Protein AF-A0A4P5SR42-F1 (afdb_monomer_lite)

Structure (mmCIF, N/CA/C/O backbone):
data_AF-A0A4P5SR42-F1
#
_entry.id   AF-A0A4P5SR42-F1
#
loop_
_atom_site.group_PDB
_atom_site.id
_atom_site.type_symbol
_atom_site.label_atom_id
_atom_site.label_alt_id
_atom_site.label_comp_id
_atom_site.label_asym_id
_atom_site.label_entity_id
_atom_site.label_seq_id
_atom_site.pdbx_PDB_ins_code
_atom_site.Cartn_x
_atom_site.Cartn_y
_atom_site.Cartn_z
_atom_site.occupancy
_atom_site.B_iso_or_equiv
_atom_site.auth_seq_id
_atom_site.auth_comp_id
_atom_site.auth_asym_id
_atom_site.auth_atom_id
_atom_site.pdbx_PDB_model_num
ATOM 1 N N . MET A 1 1 ? -19.404 -3.365 19.815 1.00 46.78 1 MET A N 1
ATOM 2 C CA . MET A 1 1 ? -19.487 -3.298 18.342 1.00 46.78 1 MET A CA 1
ATOM 3 C C . MET A 1 1 ? -18.654 -2.093 17.924 1.00 46.78 1 MET A C 1
ATOM 5 O O . MET A 1 1 ? -18.989 -0.992 18.343 1.00 46.78 1 MET A O 1
ATOM 9 N N . LEU A 1 2 ? -17.503 -2.291 17.273 1.00 54.84 2 LEU A N 1
ATOM 10 C CA . LEU A 1 2 ? -16.674 -1.170 16.806 1.00 54.84 2 LEU A CA 1
ATOM 11 C C . LEU A 1 2 ? -17.403 -0.475 15.654 1.00 54.84 2 LEU A C 1
ATOM 13 O O . LEU A 1 2 ? -17.975 -1.141 14.794 1.00 54.84 2 LEU A O 1
ATOM 17 N N . THR A 1 3 ? -17.408 0.855 15.648 1.00 62.62 3 THR A N 1
ATOM 18 C CA . THR A 1 3 ? -17.910 1.611 14.499 1.00 62.62 3 THR A CA 1
ATOM 19 C C . THR A 1 3 ? -16.960 1.416 13.315 1.00 62.62 3 THR A C 1
ATOM 21 O O . THR A 1 3 ? -15.759 1.197 13.502 1.00 62.62 3 THR A O 1
ATOM 24 N N . MET A 1 4 ? -17.472 1.532 12.085 1.00 63.88 4 MET A N 1
ATOM 25 C CA . MET A 1 4 ? -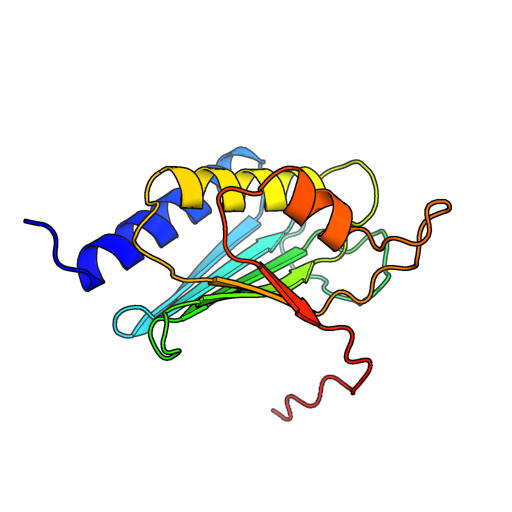16.630 1.530 10.879 1.00 63.88 4 MET A CA 1
ATOM 26 C C . MET A 1 4 ? -15.495 2.560 11.007 1.00 63.88 4 MET A C 1
ATOM 28 O O . MET A 1 4 ? -14.335 2.222 10.804 1.00 63.88 4 MET A O 1
ATOM 32 N N . ALA A 1 5 ? -15.803 3.768 11.501 1.00 62.88 5 ALA A N 1
ATOM 33 C CA . ALA A 1 5 ? -14.828 4.823 11.800 1.00 62.88 5 ALA A CA 1
ATOM 34 C C . ALA A 1 5 ? -13.696 4.377 12.749 1.00 62.88 5 ALA A C 1
ATOM 36 O O . ALA A 1 5 ? -12.529 4.640 12.469 1.00 62.88 5 ALA A O 1
ATO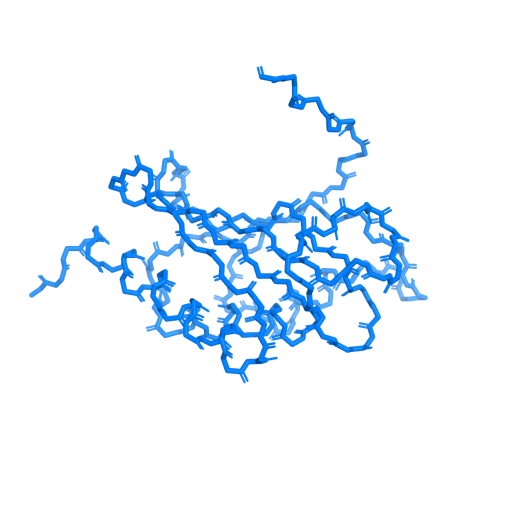M 37 N N . GLY A 1 6 ? -14.020 3.666 13.837 1.00 71.19 6 GLY A N 1
ATOM 38 C CA . GLY A 1 6 ? -13.015 3.134 14.764 1.00 71.19 6 GLY A CA 1
ATOM 39 C C . GLY A 1 6 ? -12.133 2.048 14.141 1.00 71.19 6 GLY A C 1
ATOM 40 O O . GLY A 1 6 ? -10.976 1.898 14.521 1.00 71.19 6 GLY A O 1
ATOM 41 N N . SER A 1 7 ? -12.646 1.331 13.141 1.00 81.06 7 SER A N 1
ATOM 42 C CA . SER A 1 7 ? -11.895 0.288 12.435 1.00 81.06 7 SER A CA 1
ATOM 43 C C . SER A 1 7 ? -10.853 0.874 11.468 1.00 81.06 7 SER A C 1
ATOM 45 O O . SER A 1 7 ? -9.774 0.302 11.326 1.00 81.06 7 SER A O 1
ATOM 47 N N . PHE A 1 8 ? -11.112 2.052 10.882 1.00 83.50 8 PHE A N 1
ATOM 48 C CA . PHE A 1 8 ? -10.124 2.784 10.071 1.00 83.50 8 PHE A CA 1
ATOM 49 C C . PHE A 1 8 ? -8.938 3.279 10.891 1.00 83.50 8 PHE A C 1
ATOM 51 O O . PHE A 1 8 ? -7.796 3.150 10.457 1.00 83.50 8 PHE A O 1
ATOM 58 N N . ASP A 1 9 ? -9.201 3.830 12.076 1.00 86.31 9 ASP A N 1
ATOM 59 C CA . ASP A 1 9 ? -8.143 4.338 12.950 1.00 86.31 9 ASP A CA 1
ATOM 60 C C . ASP A 1 9 ? -7.235 3.201 13.443 1.00 86.31 9 ASP A C 1
ATOM 62 O O . ASP A 1 9 ? -6.013 3.343 13.446 1.00 86.31 9 ASP A O 1
ATOM 66 N N . LEU A 1 10 ? -7.817 2.049 13.793 1.00 89.50 10 LEU A N 1
ATOM 67 C CA . LEU A 1 10 ? -7.061 0.858 14.191 1.00 89.50 10 LEU A CA 1
ATOM 68 C C . LEU A 1 10 ? -6.215 0.298 13.043 1.00 89.50 10 LEU A C 1
ATOM 70 O O . LEU A 1 10 ? -5.050 -0.042 13.250 1.00 89.50 10 LEU A O 1
ATOM 74 N N . LEU A 1 11 ? -6.764 0.246 11.828 1.00 89.50 11 LEU A N 1
ATOM 75 C CA . LEU A 1 11 ? -6.012 -0.182 10.652 1.00 89.50 11 LEU A CA 1
ATOM 76 C C . LEU A 1 11 ? -4.860 0.783 10.334 1.00 89.50 11 LEU A C 1
ATOM 78 O O . LEU A 1 11 ? -3.734 0.335 10.124 1.00 89.50 11 LEU A O 1
ATOM 82 N N . ALA A 1 12 ? -5.101 2.097 10.369 1.00 90.50 12 ALA A N 1
ATOM 83 C CA . ALA A 1 12 ? -4.048 3.092 10.172 1.00 90.50 12 ALA A CA 1
ATOM 84 C C . ALA A 1 12 ? -2.916 2.922 11.200 1.00 90.50 12 ALA A C 1
ATOM 86 O O . ALA A 1 12 ? -1.746 2.849 10.826 1.00 90.50 12 ALA A O 1
ATOM 87 N N . GLN A 1 13 ? -3.257 2.772 12.484 1.00 91.88 13 GLN A N 1
ATOM 88 C CA . GLN A 1 13 ? -2.282 2.525 13.552 1.00 91.88 13 GLN A CA 1
ATOM 89 C C . GLN A 1 13 ? -1.516 1.216 13.351 1.00 91.88 13 GLN A C 1
ATOM 91 O O . GLN A 1 13 ? -0.303 1.176 13.559 1.00 91.88 13 GLN A O 1
ATOM 96 N N . ARG A 1 14 ? -2.195 0.149 12.911 1.00 94.00 14 ARG A N 1
ATOM 97 C CA . ARG A 1 14 ? -1.546 -1.136 12.643 1.00 94.00 14 ARG A CA 1
ATOM 98 C C . ARG A 1 14 ? -0.554 -1.037 11.490 1.00 94.00 14 ARG A C 1
ATOM 100 O O . ARG A 1 14 ? 0.557 -1.541 11.615 1.00 94.00 14 ARG A O 1
ATOM 107 N N . ILE A 1 15 ? -0.924 -0.361 10.404 1.00 93.19 15 ILE A N 1
ATOM 108 C CA . ILE A 1 15 ? -0.023 -0.118 9.273 1.00 93.19 15 ILE A CA 1
ATOM 109 C C . ILE A 1 15 ? 1.187 0.711 9.716 1.00 93.19 15 ILE A C 1
ATOM 111 O O . ILE A 1 15 ? 2.315 0.343 9.399 1.00 93.19 15 ILE A O 1
ATOM 115 N N . VAL A 1 16 ? 0.975 1.785 10.487 1.00 93.50 16 VAL A N 1
ATOM 116 C CA . VAL A 1 16 ? 2.074 2.593 11.043 1.00 93.50 16 VAL A CA 1
ATOM 117 C C . VAL A 1 16 ? 3.016 1.729 11.878 1.00 93.50 16 VAL A C 1
ATOM 119 O O . VAL A 1 16 ? 4.222 1.778 11.664 1.00 93.50 16 VAL A O 1
ATOM 122 N N . SER A 1 17 ? 2.480 0.898 12.775 1.00 94.88 17 SER A N 1
ATOM 123 C CA . SER A 1 17 ? 3.288 0.014 13.620 1.00 94.88 17 SER A CA 1
ATOM 124 C C . SER A 1 17 ? 4.089 -1.008 12.807 1.00 94.88 17 SER A C 1
ATOM 126 O O . SER A 1 17 ? 5.275 -1.191 13.068 1.00 94.88 17 SER A O 1
ATOM 128 N N . ASN A 1 18 ? 3.480 -1.635 11.795 1.00 94.69 18 ASN A N 1
ATOM 129 C CA . ASN A 1 18 ? 4.178 -2.588 10.931 1.00 94.69 18 ASN A CA 1
ATOM 130 C C . ASN A 1 18 ? 5.318 -1.911 10.143 1.00 94.69 18 ASN A C 1
ATOM 132 O O . ASN A 1 18 ? 6.378 -2.504 9.965 1.00 94.69 18 ASN A O 1
ATOM 136 N N . LEU A 1 19 ? 5.116 -0.675 9.673 1.00 91.44 19 LEU A N 1
ATOM 137 C CA . LEU A 1 19 ? 6.144 0.090 8.958 1.00 91.44 19 LEU A CA 1
ATOM 138 C C . LEU A 1 19 ? 7.271 0.560 9.889 1.00 91.44 19 LEU A C 1
ATOM 140 O O . LEU A 1 19 ? 8.432 0.555 9.488 1.00 91.44 19 LEU A O 1
ATOM 144 N N . ASP A 1 20 ? 6.954 0.928 11.129 1.00 91.19 20 ASP A N 1
ATOM 145 C CA . ASP A 1 20 ? 7.938 1.358 12.130 1.00 91.19 20 ASP A CA 1
ATOM 146 C C . ASP A 1 20 ? 8.912 0.222 12.501 1.00 91.19 20 ASP A C 1
ATOM 148 O O . ASP A 1 20 ? 10.119 0.435 12.609 1.00 91.19 20 ASP A O 1
ATOM 152 N N . GLN A 1 21 ? 8.425 -1.026 12.553 1.00 92.94 21 GLN A N 1
ATOM 153 C CA . GLN A 1 21 ? 9.252 -2.225 12.776 1.00 92.94 21 GLN A CA 1
ATOM 154 C C . GLN A 1 21 ? 10.319 -2.454 11.693 1.00 92.94 21 GLN A C 1
ATOM 156 O O . GLN A 1 21 ? 11.292 -3.170 11.926 1.00 92.94 21 GLN A O 1
ATOM 161 N N . LEU A 1 22 ? 10.177 -1.824 10.524 1.00 88.69 22 LEU A N 1
ATOM 162 C CA . LEU A 1 22 ? 11.174 -1.855 9.454 1.00 88.69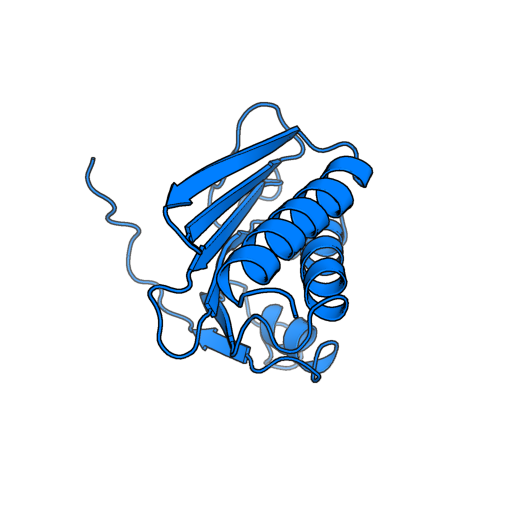 22 LEU A CA 1
ATOM 163 C C . LEU A 1 22 ? 12.287 -0.804 9.640 1.00 88.69 22 LEU A C 1
ATOM 165 O O . LEU A 1 22 ? 13.096 -0.614 8.734 1.00 88.69 22 LEU A O 1
ATOM 169 N N . SER A 1 23 ? 12.352 -0.133 10.801 1.00 86.56 23 SER A N 1
ATOM 170 C CA . SER A 1 23 ? 13.307 0.948 11.103 1.00 86.56 23 SER A CA 1
ATOM 171 C C . SER A 1 23 ? 13.200 2.131 10.130 1.00 86.56 23 SER A C 1
ATOM 173 O O . SER A 1 23 ? 14.202 2.703 9.699 1.00 86.56 23 SER A O 1
ATOM 175 N N . LEU A 1 24 ? 11.968 2.478 9.750 1.00 85.56 24 LEU A N 1
ATOM 176 C CA . LEU A 1 24 ? 11.663 3.553 8.807 1.00 85.56 24 LEU A CA 1
ATOM 177 C C . LEU A 1 24 ? 11.331 4.857 9.526 1.00 85.56 24 LEU A C 1
ATOM 179 O O . LEU A 1 24 ? 10.816 4.881 10.637 1.00 85.56 24 LEU A O 1
ATOM 183 N N . HIS A 1 25 ? 11.528 5.970 8.830 1.00 86.31 25 HIS A N 1
ATOM 184 C CA . HIS A 1 25 ? 10.931 7.242 9.207 1.00 86.31 25 HIS A CA 1
ATOM 185 C C . HIS A 1 25 ? 9.459 7.242 8.792 1.00 86.31 25 HIS A C 1
ATOM 187 O O . HIS A 1 25 ? 9.142 7.485 7.624 1.00 86.31 25 HIS A O 1
ATOM 193 N N . VAL A 1 26 ? 8.564 6.966 9.742 1.00 89.94 26 VAL A N 1
ATOM 194 C CA . VAL A 1 26 ? 7.114 6.934 9.512 1.00 89.94 26 VAL A CA 1
ATOM 195 C C . VAL A 1 26 ? 6.461 8.236 9.980 1.00 89.94 26 VAL A C 1
ATOM 197 O O . VAL A 1 26 ? 6.680 8.707 11.094 1.00 89.94 26 VAL A O 1
ATOM 200 N N . LYS A 1 27 ? 5.630 8.828 9.124 1.00 89.75 27 LYS A N 1
ATOM 201 C CA . LYS A 1 27 ? 4.720 9.930 9.448 1.00 89.75 27 LYS A CA 1
ATOM 202 C C . LYS A 1 27 ? 3.304 9.504 9.096 1.00 89.75 27 LYS A C 1
ATOM 204 O O . LYS A 1 27 ? 3.080 8.905 8.050 1.00 89.75 27 LYS A O 1
ATOM 209 N N . SER A 1 28 ? 2.346 9.839 9.949 1.00 90.56 28 SER A N 1
ATOM 210 C CA . SER A 1 28 ? 0.928 9.670 9.647 1.00 90.56 28 SER A CA 1
ATOM 211 C C . SER A 1 28 ? 0.163 10.936 10.001 1.00 90.56 28 SER A C 1
ATOM 213 O O . SER A 1 28 ? 0.494 11.620 10.970 1.00 90.56 28 SER A O 1
ATOM 215 N N . GLN A 1 29 ? -0.838 11.262 9.192 1.00 90.38 29 GLN A N 1
ATOM 216 C CA . GLN A 1 29 ? -1.692 12.422 9.385 1.00 90.38 29 GLN A CA 1
ATOM 217 C C . GLN A 1 29 ? -3.149 12.034 9.153 1.00 90.38 29 GLN A C 1
ATOM 219 O O . GLN A 1 29 ? -3.508 11.494 8.108 1.00 90.38 29 GLN A O 1
ATOM 224 N N . LYS A 1 30 ? -3.999 12.332 10.139 1.00 90.00 30 LYS A N 1
ATOM 225 C CA . LYS A 1 30 ? -5.450 12.189 10.029 1.00 90.00 30 LYS A CA 1
ATOM 226 C C . LYS A 1 30 ? -6.049 13.515 9.580 1.00 90.00 30 LYS A C 1
ATOM 228 O O . LYS A 1 30 ? -5.877 14.530 10.251 1.00 90.00 30 LYS A O 1
ATOM 233 N N . TYR A 1 31 ? -6.775 13.494 8.471 1.00 83.88 31 TYR A N 1
ATOM 234 C CA . TYR A 1 31 ? -7.420 14.681 7.898 1.00 83.88 31 TYR A CA 1
ATOM 235 C C . TYR A 1 31 ? -8.919 14.762 8.217 1.00 83.88 31 TYR A C 1
ATOM 237 O O . TYR A 1 31 ? -9.546 15.795 8.006 1.00 83.88 31 TYR A O 1
ATOM 245 N N . GLY A 1 32 ? -9.508 13.678 8.725 1.00 80.12 32 GLY A N 1
ATOM 246 C CA . GLY A 1 32 ? -10.924 13.604 9.061 1.00 80.12 32 GLY A CA 1
ATOM 247 C C . GLY A 1 32 ? -11.349 12.184 9.413 1.00 80.12 32 GLY A C 1
ATOM 248 O O . GLY A 1 32 ? -10.522 11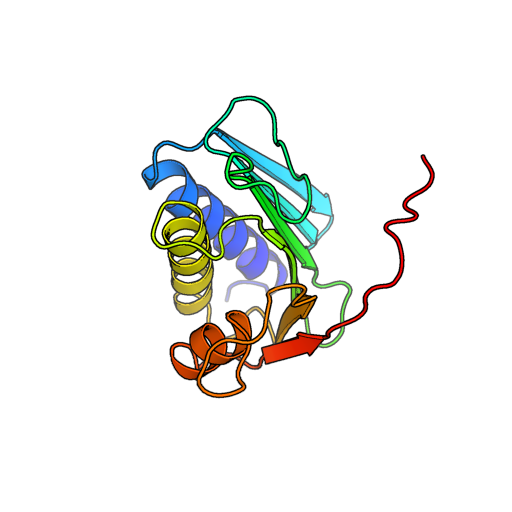.286 9.583 1.00 80.12 32 GLY A O 1
ATOM 249 N N . MET A 1 33 ? -12.655 11.967 9.540 1.00 78.56 33 MET A N 1
ATOM 250 C CA . MET A 1 33 ? -13.194 10.635 9.809 1.00 78.56 33 MET A CA 1
ATOM 251 C C . MET A 1 33 ? -12.902 9.698 8.628 1.00 78.56 33 MET A C 1
ATOM 253 O O . MET A 1 33 ? -13.330 9.965 7.509 1.00 78.56 33 MET A O 1
ATOM 257 N N . GLY A 1 34 ? -12.160 8.613 8.877 1.00 76.12 34 GLY A N 1
ATOM 258 C CA . GLY A 1 34 ? -11.834 7.614 7.855 1.00 76.12 34 GLY A CA 1
ATOM 259 C C . GLY A 1 34 ? -10.894 8.104 6.746 1.00 76.12 34 GLY A C 1
ATOM 260 O O . GLY A 1 34 ? -10.867 7.486 5.683 1.00 76.12 34 GLY A O 1
ATOM 261 N N . PHE A 1 35 ? -10.154 9.202 6.966 1.00 85.75 35 PHE A N 1
ATOM 262 C CA . PHE A 1 35 ? -9.159 9.698 6.013 1.00 85.75 35 PHE A CA 1
ATOM 263 C C . PHE A 1 35 ? -7.785 9.886 6.662 1.00 85.75 35 PHE A C 1
ATOM 265 O O . PHE A 1 35 ? -7.593 10.787 7.489 1.00 85.75 35 PHE A O 1
ATOM 272 N N . TRP A 1 36 ? -6.845 9.025 6.272 1.00 89.62 36 TRP A N 1
ATOM 273 C CA . TRP A 1 36 ? -5.463 9.029 6.745 1.00 89.62 36 TRP A CA 1
ATOM 274 C C . TRP A 1 36 ? -4.484 9.056 5.583 1.00 89.62 36 TRP A C 1
ATOM 276 O O . TRP A 1 36 ? -4.646 8.326 4.607 1.00 89.62 36 TRP A O 1
ATOM 286 N N . GLU A 1 37 ? -3.427 9.837 5.751 1.00 90.12 37 GLU A N 1
ATOM 287 C CA . GLU A 1 37 ? -2.217 9.742 4.953 1.00 90.12 37 GLU A CA 1
ATOM 288 C C . GLU A 1 37 ? -1.116 9.100 5.795 1.00 90.12 37 GLU A C 1
ATOM 290 O O . GLU A 1 37 ? -0.859 9.527 6.924 1.00 90.12 37 GLU A O 1
ATOM 295 N N . ILE A 1 38 ? -0.466 8.071 5.256 1.00 90.50 38 ILE A N 1
ATOM 296 C CA . ILE A 1 38 ? 0.692 7.424 5.870 1.00 90.50 38 ILE A CA 1
ATOM 297 C C . ILE A 1 38 ? 1.855 7.504 4.896 1.00 90.50 38 ILE A C 1
ATOM 299 O O . ILE A 1 38 ? 1.746 7.174 3.718 1.00 90.50 38 ILE A O 1
ATOM 303 N N . ARG A 1 39 ? 2.988 7.942 5.421 1.00 88.75 39 ARG A N 1
ATOM 304 C CA . ARG A 1 39 ? 4.226 8.153 4.696 1.00 88.75 39 ARG A CA 1
ATOM 305 C C . ARG A 1 39 ? 5.342 7.420 5.422 1.00 88.75 39 ARG A C 1
ATOM 307 O O . ARG A 1 39 ? 5.581 7.707 6.590 1.00 88.75 39 ARG A O 1
ATOM 314 N N . ALA A 1 40 ? 6.044 6.514 4.756 1.00 87.00 40 ALA A N 1
ATOM 315 C CA . ALA A 1 40 ? 7.207 5.844 5.337 1.00 87.00 40 ALA A CA 1
ATOM 316 C C . ALA A 1 40 ? 8.396 5.921 4.388 1.00 87.00 40 ALA A C 1
ATOM 318 O O . ALA A 1 40 ? 8.224 5.785 3.181 1.00 87.00 40 ALA A O 1
ATOM 319 N N . SER A 1 41 ? 9.588 6.175 4.931 1.00 84.44 41 SER A N 1
ATOM 320 C CA . SER A 1 41 ? 10.816 6.313 4.147 1.00 84.44 41 SER A CA 1
ATOM 321 C C . SER A 1 41 ? 12.027 5.750 4.880 1.00 84.44 41 SER A C 1
ATOM 323 O O . SER A 1 41 ? 12.107 5.873 6.100 1.00 84.44 41 SER A O 1
ATOM 325 N N . SER A 1 42 ? 13.015 5.195 4.169 1.00 79.25 42 SER A N 1
ATOM 326 C CA . SER A 1 42 ? 14.304 4.847 4.800 1.00 79.25 42 SER A CA 1
ATOM 327 C C . SER A 1 42 ? 15.224 6.063 5.006 1.00 79.25 42 SER A C 1
ATOM 329 O O . SER A 1 42 ? 16.365 5.912 5.430 1.00 79.25 42 SER A O 1
ATOM 331 N N . SER A 1 43 ? 14.753 7.268 4.675 1.00 76.19 43 SER A N 1
ATOM 332 C CA . SER A 1 43 ? 15.433 8.550 4.879 1.00 76.19 43 SER A CA 1
ATOM 333 C C . SER A 1 43 ? 14.501 9.543 5.590 1.00 76.19 43 SER A C 1
ATOM 335 O O . SER A 1 43 ? 13.286 9.488 5.375 1.00 76.19 43 SER A O 1
ATOM 337 N N . PRO A 1 44 ? 15.022 10.503 6.385 1.00 72.75 44 PRO A N 1
ATOM 338 C CA . PRO A 1 44 ? 14.213 11.542 7.034 1.00 72.75 44 PRO A CA 1
ATOM 339 C C . PRO A 1 44 ? 13.381 12.385 6.057 1.00 72.75 44 PRO A C 1
ATOM 341 O O . PRO A 1 44 ? 12.395 13.017 6.447 1.00 72.75 44 PRO A O 1
ATOM 344 N N . LYS A 1 45 ? 13.791 12.418 4.783 1.00 68.62 45 LYS A N 1
ATOM 345 C CA . LYS A 1 45 ? 13.026 13.003 3.684 1.00 68.62 45 LYS A CA 1
ATOM 346 C C . LYS A 1 45 ? 12.443 11.882 2.836 1.00 68.62 45 LYS A C 1
ATOM 348 O O . LYS A 1 45 ? 13.135 10.931 2.477 1.00 68.62 45 LYS A O 1
ATOM 353 N N . ILE A 1 46 ? 11.173 12.024 2.480 1.00 65.19 46 ILE A N 1
ATOM 354 C CA . ILE A 1 46 ? 10.566 11.193 1.446 1.00 65.19 46 ILE A CA 1
ATOM 355 C C . ILE A 1 46 ? 11.118 11.694 0.123 1.00 65.19 46 ILE A C 1
ATOM 357 O O . ILE A 1 46 ? 10.849 12.824 -0.282 1.00 65.19 46 ILE A O 1
ATOM 361 N N . ILE A 1 47 ? 11.927 10.865 -0.516 1.00 59.62 47 ILE A N 1
ATOM 362 C CA . ILE A 1 47 ? 12.336 11.083 -1.893 1.00 59.62 47 ILE A CA 1
ATOM 363 C C . ILE A 1 47 ? 11.470 10.128 -2.696 1.00 59.62 47 ILE A C 1
ATOM 365 O O . ILE A 1 47 ? 11.692 8.925 -2.666 1.00 59.62 47 ILE A O 1
ATOM 369 N N . THR A 1 48 ? 10.444 10.649 -3.356 1.00 55.75 48 THR A N 1
ATOM 370 C CA . THR A 1 48 ? 9.562 9.887 -4.244 1.00 55.75 48 THR A CA 1
ATOM 371 C C . THR A 1 48 ? 9.779 10.361 -5.672 1.00 55.75 48 THR A C 1
ATOM 373 O O . THR A 1 48 ? 8.942 11.023 -6.270 1.00 55.75 48 THR A O 1
ATOM 376 N N . VAL A 1 49 ? 10.954 10.057 -6.225 1.00 53.38 49 VAL A N 1
ATOM 377 C CA . VAL A 1 49 ? 11.222 10.278 -7.653 1.00 53.38 49 VAL A CA 1
ATOM 378 C C . VAL A 1 49 ? 10.861 8.996 -8.402 1.00 53.38 49 VAL A C 1
ATOM 380 O O . VAL A 1 49 ? 11.530 7.989 -8.157 1.00 53.38 49 VAL A O 1
ATOM 383 N N . PRO A 1 50 ? 9.825 8.997 -9.265 1.00 49.91 50 PRO A N 1
ATOM 384 C CA . PRO A 1 50 ? 9.464 7.830 -10.063 1.00 49.91 50 PRO A CA 1
ATOM 385 C C . PRO A 1 50 ? 10.690 7.237 -10.765 1.00 49.91 50 PRO A C 1
ATOM 387 O O . PRO A 1 50 ? 11.441 7.958 -11.422 1.00 49.91 50 PRO A O 1
ATOM 390 N N . GLY A 1 51 ? 10.922 5.935 -10.593 1.00 48.03 51 GLY A N 1
ATOM 391 C CA . GLY A 1 51 ? 12.024 5.224 -11.252 1.00 48.03 51 GLY A CA 1
ATOM 392 C C . GLY A 1 51 ? 13.423 5.443 -10.658 1.00 48.03 51 GLY A C 1
ATOM 393 O O . GLY A 1 51 ? 14.397 5.007 -11.265 1.00 48.03 51 GLY A O 1
ATOM 394 N N . ASN A 1 52 ? 13.555 6.090 -9.494 1.00 51.12 52 ASN A N 1
ATOM 395 C CA . ASN A 1 52 ? 14.836 6.206 -8.793 1.00 51.12 52 ASN A CA 1
ATOM 396 C C . ASN A 1 52 ? 15.055 5.027 -7.827 1.00 51.12 52 ASN A C 1
ATOM 398 O O . ASN A 1 52 ? 14.247 4.796 -6.933 1.00 51.12 52 ASN A O 1
ATOM 402 N N . GLU A 1 53 ? 16.186 4.332 -7.959 1.00 50.81 53 GLU A N 1
ATOM 403 C CA . GLU A 1 53 ? 16.591 3.196 -7.113 1.00 50.81 53 GLU A CA 1
ATOM 404 C C . GLU A 1 53 ? 16.886 3.583 -5.648 1.00 50.81 53 GLU A C 1
ATOM 406 O O . GLU A 1 53 ? 16.896 2.733 -4.760 1.00 50.81 53 GLU A O 1
ATOM 411 N N . ILE A 1 54 ? 17.110 4.874 -5.388 1.00 50.41 54 ILE A N 1
ATOM 412 C CA . ILE A 1 54 ? 17.461 5.451 -4.079 1.00 50.41 54 ILE A CA 1
ATOM 413 C C . ILE A 1 54 ? 16.200 5.902 -3.316 1.00 50.41 54 ILE A C 1
ATOM 415 O O . ILE A 1 54 ? 16.234 6.144 -2.108 1.00 50.41 54 ILE A O 1
ATOM 419 N N . ALA A 1 55 ? 15.062 6.017 -4.006 1.00 53.66 55 ALA A N 1
ATOM 420 C CA . ALA A 1 55 ? 13.799 6.451 -3.430 1.00 53.66 55 ALA A CA 1
ATOM 421 C C . ALA A 1 55 ? 13.110 5.302 -2.671 1.00 53.66 55 ALA A C 1
ATOM 423 O O . ALA A 1 55 ? 12.369 4.503 -3.229 1.00 53.66 55 ALA A O 1
ATOM 424 N N . SER A 1 56 ? 13.310 5.231 -1.362 1.00 62.19 56 SER A N 1
ATOM 425 C CA . SER A 1 56 ? 12.722 4.216 -0.482 1.00 62.19 56 SER A CA 1
ATOM 426 C C . SER A 1 56 ? 11.501 4.754 0.265 1.00 62.19 56 SER A C 1
ATOM 428 O O . SER A 1 56 ? 11.456 4.693 1.486 1.00 62.19 56 SER A O 1
ATOM 430 N N . GLY A 1 57 ? 10.536 5.333 -0.453 1.00 68.75 57 GLY A N 1
ATOM 431 C CA . GLY A 1 57 ? 9.340 5.945 0.129 1.00 68.75 57 GLY A CA 1
ATOM 432 C C . GLY A 1 57 ? 8.043 5.250 -0.284 1.00 6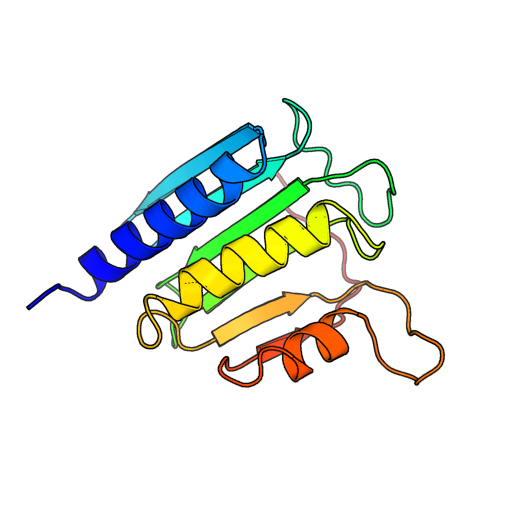8.75 57 GLY A C 1
ATOM 433 O O . GLY A 1 57 ? 7.902 4.880 -1.450 1.00 68.75 57 GLY A O 1
ATOM 434 N N . VAL A 1 58 ? 7.091 5.129 0.645 1.00 73.38 58 VAL A N 1
ATOM 435 C CA . VAL A 1 58 ? 5.679 4.829 0.362 1.00 73.38 58 VAL A CA 1
ATOM 436 C C . VAL A 1 58 ? 4.791 5.973 0.841 1.00 73.38 58 VAL A C 1
ATOM 438 O O . VAL A 1 58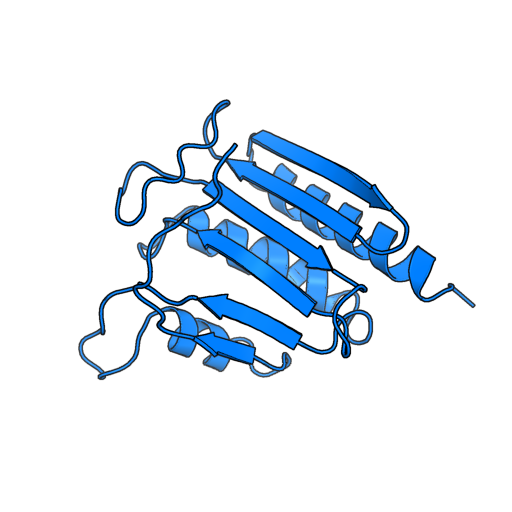 ? 4.948 6.442 1.971 1.00 73.38 58 VAL A O 1
ATOM 441 N N . ALA A 1 59 ? 3.867 6.407 -0.014 1.00 79.62 59 ALA A N 1
ATOM 442 C CA . ALA A 1 59 ? 2.738 7.262 0.343 1.00 79.62 59 ALA A CA 1
ATOM 443 C C . ALA A 1 59 ? 1.432 6.476 0.161 1.00 79.62 59 ALA A C 1
ATOM 445 O O . ALA A 1 59 ? 1.185 5.896 -0.901 1.00 79.62 59 ALA A O 1
ATOM 446 N N . LEU A 1 60 ? 0.631 6.434 1.223 1.00 82.50 60 LEU A N 1
ATOM 447 C CA . LEU A 1 60 ? -0.599 5.664 1.325 1.00 82.50 60 LEU A CA 1
ATOM 448 C C . LEU A 1 60 ? -1.744 6.582 1.742 1.00 82.50 60 LEU A C 1
ATOM 450 O O . LEU A 1 60 ? -1.650 7.249 2.774 1.00 82.50 60 LEU A O 1
ATOM 454 N N . LEU A 1 61 ? -2.846 6.542 1.000 1.00 81.56 61 LEU A N 1
ATOM 455 C CA . LEU A 1 61 ? -4.104 7.153 1.412 1.00 81.56 61 LEU A CA 1
ATOM 456 C C . LEU A 1 61 ? -5.117 6.075 1.781 1.00 81.56 61 LEU A C 1
ATOM 458 O O . LEU A 1 61 ? -5.487 5.237 0.964 1.00 81.56 61 LEU A O 1
ATOM 462 N N . LEU A 1 62 ? -5.598 6.134 3.016 1.00 82.06 62 LEU A N 1
ATOM 463 C CA . LEU A 1 62 ? -6.726 5.356 3.505 1.00 82.06 62 LEU A CA 1
ATOM 464 C C . LEU A 1 62 ? -7.949 6.252 3.411 1.00 82.06 62 LEU A C 1
ATOM 466 O O . LEU A 1 62 ? -8.081 7.173 4.214 1.00 82.06 62 LEU A O 1
ATOM 470 N N . ALA A 1 63 ? -8.811 6.025 2.425 1.00 78.00 63 ALA A N 1
ATOM 471 C CA . ALA A 1 63 ? -9.873 6.962 2.095 1.00 78.00 63 ALA A CA 1
ATOM 472 C C . ALA A 1 63 ? -11.247 6.290 2.083 1.00 78.00 63 ALA A C 1
ATOM 474 O O . ALA A 1 63 ? -11.663 5.677 1.101 1.00 78.00 63 ALA A O 1
ATOM 475 N N . HIS A 1 64 ? -11.996 6.519 3.162 1.00 72.25 64 HIS A N 1
ATOM 476 C CA . HIS A 1 64 ? -13.428 6.220 3.254 1.00 72.25 64 HIS A CA 1
ATOM 477 C C . HIS A 1 64 ? -14.302 7.162 2.405 1.00 72.25 64 HIS A C 1
ATOM 479 O O . HIS A 1 64 ? -15.513 6.998 2.328 1.00 72.25 64 HIS A O 1
ATOM 485 N N . LYS A 1 65 ? -13.706 8.192 1.786 1.00 69.19 65 LYS A N 1
ATOM 486 C CA . LYS A 1 65 ? -14.406 9.081 0.846 1.00 69.19 65 LYS A CA 1
ATOM 487 C C . LYS A 1 65 ? -14.767 8.364 -0.464 1.00 69.19 65 LYS A C 1
ATOM 489 O O . LYS A 1 65 ? -15.673 8.811 -1.161 1.00 69.19 65 LYS A O 1
ATOM 494 N N . TYR A 1 66 ? -14.045 7.301 -0.812 1.00 68.56 66 TYR A N 1
ATOM 495 C CA . TYR A 1 66 ? -14.387 6.456 -1.949 1.00 68.56 66 TYR A CA 1
ATOM 496 C C . TYR A 1 66 ? -15.458 5.442 -1.538 1.00 68.56 66 TYR A C 1
ATOM 498 O O . TYR A 1 66 ? -15.435 4.962 -0.408 1.00 68.56 66 TYR A O 1
ATOM 506 N N . GLU A 1 67 ? -16.373 5.126 -2.454 1.00 69.75 67 GLU A N 1
ATOM 507 C CA . GLU A 1 67 ? -17.365 4.061 -2.292 1.00 69.75 67 GLU A CA 1
ATOM 508 C C . GLU A 1 67 ? -17.117 2.998 -3.381 1.00 69.75 67 GLU A C 1
ATOM 510 O O . GLU A 1 67 ? -17.265 3.316 -4.566 1.00 69.75 67 GLU A O 1
ATOM 515 N N . PRO A 1 68 ? -16.703 1.770 -3.016 1.00 76.75 68 PRO A N 1
ATOM 516 C CA . PRO A 1 68 ? -16.391 1.336 -1.652 1.00 76.75 68 PRO A CA 1
ATOM 517 C C . PRO A 1 68 ? -15.096 1.988 -1.120 1.00 76.75 68 PRO A C 1
ATOM 519 O O . PRO A 1 68 ? -14.275 2.458 -1.916 1.00 76.75 68 PRO A O 1
ATOM 522 N N . PRO A 1 69 ? -14.867 2.001 0.210 1.00 81.00 69 PRO A N 1
ATOM 523 C CA . PRO A 1 69 ? -13.644 2.538 0.798 1.00 81.00 69 PRO A CA 1
ATOM 524 C C . PRO A 1 69 ? -12.408 1.915 0.157 1.00 81.00 69 PRO A C 1
ATOM 526 O O . PRO A 1 69 ? -12.342 0.691 -0.011 1.00 81.00 69 PRO A O 1
ATOM 529 N N . MET A 1 70 ? -11.392 2.734 -0.131 1.00 86.25 70 MET A N 1
ATOM 530 C CA . MET A 1 70 ? -10.161 2.260 -0.773 1.00 86.25 70 MET A CA 1
ATOM 531 C C . MET A 1 70 ? -8.897 2.614 0.007 1.00 86.25 70 MET A C 1
ATOM 533 O O . MET A 1 70 ? -8.799 3.684 0.616 1.00 86.25 70 MET A O 1
ATOM 537 N N . ILE A 1 71 ? -7.901 1.738 -0.109 1.00 88.00 71 ILE A N 1
ATOM 538 C CA . ILE A 1 71 ? -6.502 2.072 0.152 1.00 88.00 71 ILE A CA 1
ATOM 539 C C . ILE A 1 71 ? -5.825 2.377 -1.180 1.00 88.00 71 ILE A C 1
ATOM 541 O O . ILE A 1 71 ? -5.899 1.572 -2.106 1.00 88.00 71 ILE A O 1
ATOM 545 N N . VAL A 1 72 ? -5.169 3.531 -1.280 1.00 87.50 72 VAL A N 1
ATOM 546 C CA . VAL A 1 72 ? -4.479 3.983 -2.491 1.00 87.50 72 VAL A CA 1
ATOM 547 C C . VAL A 1 72 ? -2.984 4.067 -2.228 1.00 87.50 72 VAL A C 1
ATOM 549 O O . VAL A 1 72 ? -2.542 4.819 -1.359 1.00 87.50 72 VAL A O 1
ATOM 552 N N . PHE A 1 73 ? -2.208 3.320 -3.006 1.00 86.31 73 PHE A N 1
ATOM 553 C CA . PHE A 1 73 ? -0.765 3.488 -3.099 1.00 86.31 73 PHE A CA 1
ATOM 554 C C . PHE A 1 73 ? -0.458 4.611 -4.094 1.00 86.31 73 PHE A C 1
ATOM 556 O O . PHE A 1 73 ? -0.558 4.411 -5.304 1.00 86.31 73 PHE A O 1
ATOM 563 N N . GLU A 1 74 ? -0.115 5.797 -3.589 1.00 75.19 74 GLU A N 1
ATOM 564 C CA . GLU A 1 74 ? 0.140 6.968 -4.439 1.00 75.19 74 GLU A CA 1
ATOM 565 C C . GLU A 1 74 ? 1.542 6.943 -5.046 1.00 75.19 74 GLU A C 1
ATOM 567 O O . GLU A 1 74 ? 1.730 7.277 -6.213 1.00 75.19 74 GLU A O 1
ATOM 572 N N . GLN A 1 75 ? 2.544 6.563 -4.250 1.00 71.56 75 GLN A N 1
ATOM 573 C CA . GLN A 1 75 ? 3.944 6.544 -4.668 1.00 71.56 75 GLN A CA 1
ATOM 574 C C . GLN A 1 75 ? 4.674 5.403 -3.968 1.00 71.56 75 GLN A C 1
ATOM 576 O O . GLN A 1 75 ? 4.705 5.370 -2.739 1.00 71.56 75 GLN A O 1
ATOM 581 N N . ILE A 1 76 ? 5.274 4.492 -4.741 1.00 68.06 76 ILE A N 1
ATOM 582 C CA . ILE A 1 76 ? 6.176 3.436 -4.261 1.00 68.06 76 ILE A CA 1
ATOM 583 C C . ILE A 1 76 ? 7.318 3.292 -5.261 1.00 68.06 76 ILE A C 1
ATOM 585 O O . ILE A 1 76 ? 7.084 2.975 -6.423 1.00 68.06 76 ILE A O 1
ATOM 589 N N . ASN A 1 77 ? 8.557 3.472 -4.805 1.00 61.56 77 ASN A N 1
ATOM 590 C CA . ASN A 1 77 ? 9.747 3.421 -5.665 1.00 61.56 77 ASN A CA 1
ATOM 591 C C . ASN A 1 77 ? 10.678 2.236 -5.373 1.00 61.56 77 ASN A C 1
ATOM 593 O O . ASN A 1 77 ? 11.894 2.340 -5.475 1.00 61.56 77 ASN A O 1
ATOM 597 N N . SER A 1 78 ? 10.131 1.062 -5.053 1.00 56.56 78 SER A N 1
ATOM 598 C CA . SER A 1 78 ? 10.963 -0.142 -4.940 1.00 56.56 78 SER A CA 1
ATOM 599 C C . SER A 1 78 ? 10.327 -1.331 -5.645 1.00 56.56 78 SER A C 1
ATOM 601 O O . SER A 1 78 ? 9.623 -2.143 -5.053 1.00 56.56 78 SER A O 1
ATOM 603 N N . ILE A 1 79 ? 10.603 -1.426 -6.943 1.00 51.81 79 ILE A N 1
ATOM 604 C CA . ILE A 1 79 ? 10.310 -2.610 -7.764 1.00 51.81 79 ILE A CA 1
ATOM 605 C C . ILE A 1 79 ? 11.408 -3.685 -7.628 1.00 51.81 79 ILE A C 1
ATOM 607 O O . ILE A 1 79 ? 11.207 -4.853 -7.980 1.00 51.81 79 ILE A O 1
ATOM 611 N N . HIS A 1 80 ? 12.561 -3.325 -7.054 1.00 52.81 80 HIS A N 1
ATOM 612 C CA . HIS A 1 80 ? 13.669 -4.240 -6.780 1.00 52.81 80 HIS A CA 1
ATOM 613 C C . HIS A 1 80 ? 13.440 -5.051 -5.493 1.00 52.81 80 HIS A C 1
ATOM 615 O O . HIS A 1 80 ? 12.719 -4.606 -4.598 1.00 52.81 80 HIS A O 1
ATOM 621 N N . PRO A 1 81 ? 14.029 -6.255 -5.373 1.00 56.72 81 PRO A N 1
ATOM 622 C CA . PRO A 1 81 ? 14.108 -6.960 -4.096 1.00 56.72 81 PRO A CA 1
ATOM 623 C C . PRO A 1 81 ? 14.711 -6.042 -3.022 1.00 56.72 81 PRO A C 1
ATOM 625 O O . PRO A 1 81 ? 15.774 -5.469 -3.240 1.00 56.72 81 PRO A O 1
ATOM 628 N N . GLY A 1 82 ? 14.028 -5.872 -1.886 1.00 69.31 82 GLY A N 1
ATOM 629 C CA . GLY A 1 82 ? 14.492 -4.983 -0.819 1.00 69.31 82 GLY A CA 1
ATOM 630 C C . GLY A 1 82 ? 13.368 -4.242 -0.095 1.00 69.31 82 GLY A C 1
ATOM 631 O O . GLY A 1 82 ? 12.237 -4.722 -0.000 1.00 69.31 82 GLY A O 1
ATOM 632 N N . MET A 1 83 ? 13.700 -3.062 0.429 1.00 76.50 83 MET A N 1
ATOM 633 C CA . MET A 1 83 ? 12.905 -2.357 1.435 1.00 76.50 83 MET A CA 1
ATOM 634 C C . MET A 1 83 ? 11.474 -2.017 0.994 1.00 76.50 83 MET A C 1
ATOM 636 O O . MET A 1 83 ? 10.548 -2.220 1.771 1.00 76.50 83 MET A O 1
ATOM 640 N N . GLY A 1 84 ? 11.227 -1.552 -0.237 1.00 76.94 84 GLY A N 1
ATOM 641 C CA . GLY A 1 84 ? 9.842 -1.214 -0.603 1.00 76.94 84 GLY A CA 1
ATOM 642 C C . GLY A 1 84 ? 8.943 -2.438 -0.808 1.00 76.94 84 GLY A C 1
ATOM 643 O O . GLY A 1 84 ? 7.747 -2.340 -0.546 1.00 76.94 84 GLY A O 1
ATOM 644 N N . ARG A 1 85 ? 9.493 -3.621 -1.132 1.00 77.56 85 ARG A N 1
ATOM 645 C CA . ARG A 1 85 ? 8.714 -4.874 -1.060 1.00 77.56 85 ARG A CA 1
ATOM 646 C C . ARG A 1 85 ? 8.334 -5.206 0.384 1.00 77.56 85 ARG A C 1
ATOM 648 O O . ARG A 1 85 ? 7.205 -5.619 0.626 1.00 77.56 85 ARG A O 1
ATOM 655 N N . MET A 1 86 ? 9.245 -4.981 1.337 1.00 83.81 86 MET A N 1
ATOM 656 C CA . MET A 1 86 ? 8.964 -5.156 2.770 1.00 83.81 86 MET A CA 1
ATOM 657 C C . MET A 1 86 ? 7.906 -4.161 3.263 1.00 83.81 86 MET A C 1
ATOM 659 O O . MET A 1 86 ? 7.017 -4.556 4.008 1.00 83.81 86 MET A O 1
ATOM 663 N N . MET A 1 87 ? 7.947 -2.903 2.805 1.00 86.62 87 MET A N 1
ATOM 664 C CA . MET A 1 87 ? 6.920 -1.897 3.111 1.00 86.62 87 MET A CA 1
ATOM 665 C C . MET A 1 87 ? 5.540 -2.315 2.594 1.00 86.62 87 MET A C 1
ATOM 667 O O . MET A 1 87 ? 4.565 -2.246 3.338 1.00 86.62 87 MET A O 1
ATOM 671 N N . VAL A 1 88 ? 5.447 -2.771 1.339 1.00 86.81 88 VAL A N 1
ATOM 672 C CA . VAL A 1 88 ? 4.176 -3.241 0.764 1.00 86.81 88 VAL A CA 1
ATOM 673 C C . VAL A 1 88 ? 3.648 -4.447 1.530 1.00 86.81 88 VAL A C 1
ATOM 675 O O . VAL A 1 88 ? 2.486 -4.443 1.925 1.00 86.81 88 VAL A O 1
ATOM 678 N N . ALA A 1 89 ? 4.502 -5.428 1.828 1.00 88.38 89 ALA A N 1
ATOM 679 C CA . ALA A 1 89 ? 4.114 -6.569 2.649 1.00 88.38 89 ALA A CA 1
ATOM 680 C C . ALA A 1 89 ? 3.609 -6.128 4.036 1.00 88.38 89 ALA A C 1
ATOM 682 O O . ALA A 1 89 ? 2.540 -6.556 4.458 1.00 88.38 89 ALA A O 1
ATOM 683 N N . ALA A 1 90 ? 4.316 -5.218 4.714 1.00 90.75 90 ALA A N 1
ATOM 684 C CA . ALA A 1 90 ? 3.921 -4.682 6.018 1.00 90.75 90 ALA A CA 1
ATOM 685 C C . ALA A 1 90 ? 2.547 -3.987 5.988 1.00 90.75 90 ALA A C 1
ATOM 687 O O . ALA A 1 90 ? 1.752 -4.147 6.919 1.00 90.75 90 ALA A O 1
ATOM 688 N N . ILE A 1 91 ? 2.245 -3.248 4.916 1.00 91.31 91 ILE A N 1
ATOM 689 C CA . ILE A 1 91 ? 0.942 -2.598 4.716 1.00 91.31 91 ILE A CA 1
ATOM 690 C C . ILE A 1 91 ? -0.153 -3.648 4.512 1.00 91.31 91 ILE A C 1
ATOM 692 O O . ILE A 1 91 ? -1.161 -3.621 5.219 1.00 91.31 91 ILE A O 1
ATOM 696 N N . LEU A 1 92 ? 0.059 -4.597 3.597 1.00 91.12 92 LEU A N 1
ATOM 697 C CA . LEU A 1 92 ? -0.919 -5.637 3.265 1.00 91.12 92 LEU A CA 1
ATOM 698 C C . LEU A 1 92 ? -1.197 -6.572 4.454 1.00 91.12 92 LEU A C 1
ATOM 700 O O . LEU A 1 92 ? -2.350 -6.900 4.713 1.00 91.12 92 LEU A O 1
ATOM 704 N N . GLU A 1 93 ? -0.188 -6.925 5.254 1.00 91.06 93 GLU A N 1
ATOM 705 C CA . GLU A 1 93 ? -0.390 -7.672 6.507 1.00 91.06 93 GLU A CA 1
ATOM 706 C C . GLU A 1 93 ? -1.214 -6.877 7.532 1.00 91.06 93 GLU A C 1
ATOM 708 O O . GLU A 1 93 ? -2.048 -7.434 8.251 1.00 91.06 93 GLU A O 1
ATOM 713 N N . GLY A 1 94 ? -1.038 -5.552 7.576 1.00 90.06 94 GLY A N 1
ATOM 714 C CA . GLY A 1 94 ? -1.899 -4.673 8.364 1.00 90.06 94 GLY A CA 1
ATOM 715 C C . GLY A 1 94 ? -3.357 -4.765 7.915 1.00 90.06 94 GLY A C 1
ATOM 716 O O . GLY A 1 94 ? -4.247 -4.913 8.751 1.00 90.06 94 GLY A O 1
ATOM 717 N N . MET A 1 95 ? -3.598 -4.759 6.602 1.00 90.12 95 MET A N 1
ATOM 718 C CA . MET A 1 95 ? -4.938 -4.903 6.025 1.00 90.12 95 MET A CA 1
ATOM 719 C C . MET A 1 95 ? -5.576 -6.265 6.319 1.00 90.12 95 MET A C 1
ATOM 721 O O . MET A 1 95 ? -6.763 -6.313 6.637 1.00 90.12 95 MET A O 1
ATOM 725 N N . ARG A 1 96 ? -4.806 -7.361 6.285 1.00 89.38 96 ARG A N 1
ATOM 726 C CA . ARG A 1 96 ? -5.304 -8.716 6.600 1.00 89.38 96 ARG A CA 1
ATOM 727 C C . ARG A 1 96 ? -5.863 -8.844 8.013 1.00 89.38 96 ARG A C 1
ATOM 729 O O . ARG A 1 96 ? -6.761 -9.646 8.248 1.00 89.38 96 ARG A O 1
ATOM 736 N N . CYS A 1 97 ? -5.378 -8.030 8.950 1.00 87.94 97 CYS A N 1
ATOM 737 C CA . CYS A 1 97 ? -5.911 -7.986 10.313 1.00 87.94 97 CYS A CA 1
ATOM 738 C C . CYS A 1 97 ? -7.328 -7.380 10.380 1.00 87.94 97 CYS A C 1
ATOM 740 O O . CYS A 1 97 ? -8.000 -7.510 11.403 1.00 87.94 97 CYS A O 1
ATOM 742 N N . TYR A 1 98 ? -7.779 -6.719 9.307 1.00 86.81 98 TYR A N 1
ATOM 743 C CA . TYR A 1 98 ? -9.035 -5.973 9.226 1.00 86.81 98 TYR A CA 1
ATOM 744 C C . TYR A 1 98 ? -9.744 -6.170 7.861 1.00 86.81 98 TYR A C 1
ATOM 746 O O . TYR A 1 98 ? -10.007 -5.191 7.157 1.00 86.81 98 TYR A O 1
ATOM 754 N N . PRO A 1 99 ? -10.114 -7.412 7.483 1.00 77.19 99 PRO A N 1
ATOM 755 C CA . PRO A 1 99 ? -10.488 -7.791 6.109 1.00 77.19 99 PRO A CA 1
ATOM 756 C C . PRO A 1 99 ? -11.793 -7.172 5.567 1.00 77.19 99 PRO A C 1
ATOM 758 O O . PRO A 1 99 ? -12.102 -7.342 4.396 1.00 77.19 99 PRO A O 1
ATOM 761 N N . ASN A 1 100 ? -12.546 -6.428 6.385 1.00 79.38 100 ASN A N 1
ATOM 762 C CA . ASN A 1 100 ? -13.826 -5.811 6.002 1.00 79.38 100 ASN A CA 1
ATOM 763 C C . ASN A 1 100 ? -13.819 -4.277 6.095 1.00 79.38 100 ASN A C 1
ATOM 765 O O . ASN A 1 100 ? -14.868 -3.645 5.988 1.00 79.38 100 ASN A O 1
ATOM 769 N N . VAL A 1 101 ? -12.660 -3.667 6.361 1.00 78.50 101 VAL A N 1
ATOM 770 C CA . VAL A 1 101 ? -12.560 -2.207 6.519 1.00 78.50 101 VAL A CA 1
ATOM 771 C C . VAL A 1 101 ? -12.459 -1.504 5.166 1.00 78.50 101 VAL A C 1
ATOM 773 O O . VAL A 1 101 ? -12.988 -0.408 5.008 1.00 78.50 101 VAL A O 1
ATOM 776 N N . PHE A 1 102 ? -11.834 -2.141 4.176 1.00 77.88 102 PHE A N 1
ATOM 777 C CA . PHE A 1 102 ? -11.691 -1.602 2.827 1.00 77.88 102 PHE A CA 1
ATOM 778 C C . PHE A 1 102 ? -12.234 -2.566 1.785 1.00 77.88 102 PHE A C 1
ATOM 780 O O . PHE A 1 102 ? -12.027 -3.772 1.881 1.00 77.88 102 PHE A O 1
ATOM 787 N N . GLY A 1 103 ? -12.903 -2.010 0.774 1.00 75.69 103 GLY A N 1
ATOM 788 C CA . GLY A 1 103 ? -13.391 -2.774 -0.363 1.00 75.69 103 GLY A CA 1
ATOM 789 C C . GLY A 1 103 ? -12.292 -3.058 -1.376 1.00 75.69 103 GLY A C 1
ATOM 790 O O . GLY A 1 103 ? -12.292 -4.150 -1.941 1.00 75.69 103 GLY A O 1
ATOM 791 N N . HIS A 1 104 ? -11.359 -2.116 -1.593 1.00 88.31 104 HIS A N 1
ATOM 792 C CA . HIS A 1 104 ? -10.358 -2.194 -2.665 1.00 88.31 104 HIS A CA 1
ATOM 793 C C . HIS A 1 104 ? -8.949 -1.716 -2.270 1.00 88.31 104 HIS A C 1
ATOM 795 O O . HIS A 1 104 ? -8.781 -0.812 -1.446 1.00 88.31 104 HIS A O 1
ATOM 801 N N . VAL A 1 105 ? -7.943 -2.284 -2.943 1.00 90.38 105 VAL A N 1
ATOM 802 C CA . VAL A 1 105 ? -6.554 -1.806 -2.996 1.00 90.38 105 VAL A CA 1
ATOM 803 C C . VAL A 1 105 ? -6.299 -1.227 -4.382 1.00 90.38 105 VAL A C 1
ATOM 805 O O . VAL A 1 105 ? -6.376 -1.946 -5.377 1.00 90.38 105 VAL A O 1
ATOM 808 N N . ARG A 1 106 ? -5.990 0.067 -4.465 1.00 90.25 106 ARG A N 1
ATOM 809 C CA . ARG A 1 106 ? -5.710 0.757 -5.726 1.00 90.25 106 ARG A CA 1
ATOM 810 C C . ARG A 1 106 ? -4.235 1.102 -5.855 1.00 90.25 106 ARG A C 1
ATOM 812 O O . ARG A 1 106 ? -3.630 1.634 -4.925 1.00 90.25 106 ARG A O 1
ATOM 819 N N . VAL A 1 107 ? -3.698 0.893 -7.052 1.00 87.94 107 VAL A N 1
ATOM 820 C CA . VAL A 1 107 ? -2.366 1.354 -7.438 1.00 87.94 107 VAL A CA 1
ATOM 821 C C . VAL A 1 107 ? -2.331 1.809 -8.898 1.00 87.94 107 VAL A C 1
ATOM 823 O O . VAL A 1 107 ? -3.007 1.241 -9.758 1.00 87.94 107 VAL A O 1
ATOM 826 N N . ASN A 1 108 ? -1.547 2.851 -9.176 1.00 85.25 108 ASN A N 1
ATOM 827 C CA . ASN A 1 108 ? -1.124 3.182 -10.535 1.00 85.25 108 ASN A CA 1
ATOM 828 C C . ASN A 1 108 ? 0.249 2.544 -10.788 1.00 85.25 108 ASN A C 1
ATOM 830 O O . ASN A 1 108 ? 1.267 3.006 -10.269 1.00 85.25 108 ASN A O 1
ATOM 834 N N . ASP A 1 109 ? 0.267 1.426 -11.508 1.00 84.81 109 ASP A N 1
ATOM 835 C CA . ASP A 1 109 ? 1.462 0.631 -11.753 1.00 84.81 109 ASP A CA 1
ATOM 836 C C . ASP A 1 109 ? 2.240 1.158 -12.962 1.00 84.81 109 ASP A C 1
ATOM 838 O O . ASP A 1 109 ? 1.986 0.787 -14.112 1.00 84.81 109 ASP A O 1
ATOM 842 N N . LEU A 1 110 ? 3.249 1.975 -12.665 1.00 80.31 110 LEU A N 1
ATOM 843 C CA . LEU A 1 110 ? 4.223 2.501 -13.622 1.00 80.31 110 LEU A CA 1
ATOM 844 C C . LEU A 1 110 ? 5.484 1.624 -13.752 1.00 80.31 110 LEU A C 1
ATOM 846 O O . LEU A 1 110 ? 6.477 2.050 -14.343 1.00 80.31 110 LEU A O 1
ATOM 850 N N . SER A 1 111 ? 5.491 0.412 -13.185 1.00 78.44 111 SER A N 1
ATOM 851 C CA . SER A 1 111 ? 6.623 -0.506 -13.323 1.00 78.44 111 SER A CA 1
ATOM 852 C C . SER A 1 111 ? 6.751 -1.034 -14.754 1.00 78.44 111 SER A C 1
ATOM 854 O O . SER A 1 111 ? 5.780 -1.128 -15.505 1.00 78.44 111 SER A O 1
ATOM 856 N N . LYS A 1 112 ? 7.979 -1.379 -15.156 1.00 82.81 112 LYS A N 1
ATOM 857 C CA . LYS A 1 112 ? 8.223 -2.016 -16.455 1.00 82.81 112 LYS A CA 1
ATOM 858 C C . LYS A 1 112 ? 7.604 -3.414 -16.478 1.00 82.81 112 LYS A C 1
ATOM 860 O O . LYS A 1 112 ? 7.585 -4.103 -15.458 1.00 82.81 112 LYS A O 1
ATOM 865 N N . TYR A 1 113 ? 7.193 -3.854 -17.663 1.00 85.50 113 TYR A N 1
ATOM 866 C CA . TYR A 1 113 ? 6.865 -5.258 -17.892 1.00 85.50 113 TYR A CA 1
ATOM 867 C C . TYR A 1 113 ? 8.080 -6.150 -17.616 1.00 85.50 113 TYR A C 1
ATOM 869 O O . TYR A 1 113 ? 9.212 -5.819 -17.980 1.00 85.50 113 TYR A O 1
ATOM 877 N N . LEU A 1 114 ? 7.824 -7.281 -16.968 1.00 86.00 114 LEU A N 1
ATOM 878 C CA . LEU A 1 114 ? 8.778 -8.358 -16.757 1.00 86.00 114 LEU A CA 1
ATOM 879 C C . LEU A 1 114 ? 8.715 -9.351 -17.931 1.00 86.00 114 LEU A C 1
ATOM 881 O O . LEU A 1 114 ? 7.860 -9.257 -18.813 1.00 86.00 114 LEU A O 1
ATOM 885 N N . ASN A 1 115 ? 9.632 -10.322 -17.946 1.00 89.94 115 ASN A N 1
ATOM 886 C CA . ASN A 1 115 ? 9.779 -11.289 -19.046 1.00 89.94 115 ASN A CA 1
ATOM 887 C C . ASN A 1 115 ? 8.539 -12.164 -19.286 1.00 89.94 115 ASN A C 1
ATOM 889 O O . ASN A 1 115 ? 8.403 -12.750 -20.355 1.00 89.94 115 ASN A O 1
ATOM 893 N N . ASP A 1 116 ? 7.655 -12.278 -18.300 1.00 91.88 116 ASP A N 1
ATOM 894 C CA . ASP A 1 116 ? 6.411 -13.040 -18.382 1.00 91.88 116 ASP A CA 1
ATOM 895 C C . ASP A 1 116 ? 5.222 -12.204 -18.885 1.00 91.88 116 ASP A C 1
ATOM 897 O O . ASP A 1 116 ? 4.083 -12.667 -18.866 1.00 91.88 116 ASP A O 1
ATOM 901 N N . GLY A 1 117 ? 5.479 -10.970 -19.330 1.00 90.94 117 GLY A N 1
ATOM 902 C CA . GLY A 1 117 ? 4.463 -10.057 -19.840 1.00 90.94 117 GLY A CA 1
ATOM 903 C C . GLY A 1 117 ? 3.626 -9.385 -18.754 1.00 90.94 117 GLY A C 1
ATOM 904 O O . GLY A 1 117 ? 2.701 -8.655 -19.097 1.00 90.94 117 GLY A O 1
ATOM 905 N N . ARG A 1 118 ? 3.948 -9.591 -17.470 1.00 89.31 118 ARG A N 1
ATOM 906 C CA . ARG A 1 118 ? 3.267 -8.951 -16.340 1.00 89.31 118 ARG A CA 1
ATOM 907 C C . ARG A 1 118 ? 4.107 -7.836 -15.735 1.00 89.31 118 ARG A C 1
ATOM 909 O O . ARG A 1 118 ? 5.338 -7.879 -15.756 1.00 89.31 118 ARG A O 1
ATOM 916 N N . ARG A 1 119 ? 3.451 -6.834 -15.165 1.00 87.19 119 ARG A N 1
ATOM 917 C CA . ARG A 1 119 ? 4.070 -5.806 -14.326 1.00 87.19 119 ARG A CA 1
ATOM 918 C C . ARG A 1 119 ? 4.162 -6.263 -12.875 1.00 87.19 119 ARG A C 1
ATOM 920 O O . ARG A 1 119 ? 3.551 -7.248 -12.457 1.00 87.19 119 ARG A O 1
ATOM 927 N N . TRP A 1 120 ? 4.961 -5.558 -12.080 1.00 85.75 120 TRP A N 1
ATOM 928 C CA . TRP A 1 120 ? 5.258 -5.983 -10.715 1.00 85.75 120 TRP A CA 1
ATOM 929 C C . TRP A 1 120 ? 4.012 -6.045 -9.818 1.00 85.75 120 TRP A C 1
ATOM 931 O O . TRP A 1 120 ? 3.882 -6.997 -9.046 1.00 85.75 120 TRP A O 1
ATOM 941 N N . TRP A 1 121 ? 3.072 -5.099 -9.925 1.00 87.19 121 TRP A N 1
ATOM 942 C CA . TRP A 1 121 ? 1.880 -5.129 -9.069 1.00 87.19 121 TRP A CA 1
ATOM 943 C C . TRP A 1 121 ? 0.912 -6.248 -9.420 1.00 87.19 121 TRP A C 1
ATOM 945 O O . TRP A 1 121 ? 0.198 -6.716 -8.540 1.00 87.19 121 TRP A O 1
ATOM 955 N N . GLU A 1 122 ? 0.929 -6.742 -10.655 1.00 90.38 122 GLU A N 1
ATOM 956 C CA . GLU A 1 122 ? 0.133 -7.908 -11.042 1.00 90.38 122 GLU A CA 1
ATOM 957 C C . GLU A 1 122 ? 0.640 -9.177 -10.339 1.00 90.38 122 GLU A C 1
ATOM 959 O O . GLU A 1 122 ? -0.152 -10.012 -9.900 1.00 90.38 122 GLU A O 1
ATOM 964 N N . HIS A 1 123 ? 1.958 -9.292 -10.140 1.00 89.31 123 HIS A N 1
ATOM 965 C CA . HIS A 1 123 ? 2.560 -10.348 -9.318 1.00 89.31 123 HIS A CA 1
ATOM 966 C C . HIS A 1 123 ? 2.201 -10.216 -7.841 1.00 89.31 123 HIS A C 1
ATOM 968 O O . HIS A 1 123 ? 1.904 -11.214 -7.183 1.00 89.31 123 HIS A O 1
ATOM 974 N N . VAL A 1 124 ? 2.219 -8.992 -7.307 1.00 89.06 124 VAL A N 1
ATOM 975 C CA . VAL A 1 124 ? 1.786 -8.730 -5.927 1.00 89.06 124 VAL A CA 1
ATOM 976 C C . VAL A 1 124 ? 0.317 -9.114 -5.766 1.00 89.06 124 VAL A C 1
ATOM 978 O O . VAL A 1 124 ? -0.000 -9.910 -4.890 1.00 89.06 124 VAL A O 1
ATOM 981 N N . ALA A 1 125 ? -0.565 -8.647 -6.648 1.00 91.31 125 ALA A N 1
ATOM 982 C CA . ALA A 1 125 ? -1.991 -8.947 -6.590 1.00 91.31 125 ALA A CA 1
ATOM 983 C C . ALA A 1 125 ? -2.284 -10.452 -6.648 1.00 91.31 125 ALA A C 1
ATOM 985 O O . ALA A 1 125 ? -3.119 -10.939 -5.890 1.00 91.31 125 ALA A O 1
ATOM 986 N N . CYS A 1 126 ? -1.543 -11.214 -7.462 1.00 90.94 126 CYS A N 1
ATOM 987 C CA . CYS A 1 126 ? -1.661 -12.674 -7.486 1.00 90.94 126 CYS A CA 1
ATOM 988 C C . CYS A 1 126 ? -1.320 -13.323 -6.130 1.00 90.94 126 CYS A C 1
ATOM 990 O O . CYS A 1 126 ? -2.011 -14.245 -5.706 1.00 90.94 126 CYS A O 1
ATOM 992 N N . ASN A 1 127 ? -0.281 -12.844 -5.435 1.00 89.25 127 ASN A N 1
ATOM 993 C CA . ASN A 1 127 ? 0.132 -13.373 -4.123 1.00 89.25 127 ASN A CA 1
ATOM 994 C C . ASN A 1 127 ? -0.750 -12.889 -2.957 1.00 89.25 127 ASN A C 1
ATOM 996 O O . ASN A 1 127 ? -0.694 -13.439 -1.856 1.00 89.25 127 ASN A O 1
ATOM 1000 N N . TYR A 1 128 ? -1.559 -11.860 -3.196 1.00 89.31 128 TYR A N 1
ATOM 1001 C CA . TYR A 1 128 ? -2.479 -11.256 -2.239 1.00 89.31 128 TYR A CA 1
ATOM 1002 C C . TYR A 1 128 ? -3.907 -11.253 -2.809 1.00 89.31 128 TYR A C 1
ATOM 1004 O O . TYR A 1 128 ? -4.593 -10.228 -2.833 1.00 89.31 128 TYR A O 1
ATOM 1012 N N . SER A 1 129 ? -4.333 -12.421 -3.306 1.00 89.81 129 SER A N 1
ATOM 1013 C CA . SER A 1 129 ? -5.629 -12.637 -3.971 1.00 89.81 129 SER A CA 1
ATOM 1014 C C . SER A 1 129 ? -6.850 -12.474 -3.056 1.00 89.81 129 SER A C 1
ATOM 1016 O O . SER A 1 129 ? -7.981 -12.462 -3.530 1.00 89.81 129 SER A O 1
ATOM 1018 N N . ASP A 1 130 ? -6.623 -12.359 -1.747 1.00 89.00 130 ASP A N 1
ATOM 1019 C CA . ASP A 1 130 ? -7.637 -12.068 -0.735 1.00 89.00 130 ASP A CA 1
ATOM 1020 C C . ASP A 1 130 ? -8.127 -10.609 -0.762 1.00 89.00 130 ASP A C 1
ATOM 1022 O O . ASP A 1 130 ? -9.161 -10.303 -0.171 1.00 89.00 130 ASP A O 1
ATOM 1026 N N . PHE A 1 131 ? -7.433 -9.714 -1.475 1.00 90.38 131 PHE A N 1
ATOM 1027 C CA . PHE A 1 131 ? -7.881 -8.339 -1.697 1.00 90.38 131 PHE A CA 1
ATOM 1028 C C . PHE A 1 131 ? -8.483 -8.140 -3.088 1.00 90.38 131 PHE A C 1
ATOM 1030 O O . PHE A 1 131 ? -8.073 -8.762 -4.067 1.00 90.38 131 PHE A O 1
ATOM 1037 N N . ASN A 1 132 ? -9.399 -7.178 -3.198 1.00 91.38 132 ASN A N 1
ATOM 1038 C CA . ASN A 1 132 ? -9.884 -6.705 -4.492 1.00 91.38 132 ASN A CA 1
ATOM 1039 C C . ASN A 1 132 ? -8.950 -5.608 -5.021 1.00 91.38 132 ASN A C 1
ATOM 1041 O O . ASN A 1 132 ? -8.891 -4.511 -4.458 1.00 91.38 132 ASN A O 1
ATOM 1045 N N . TRP A 1 133 ? -8.231 -5.895 -6.101 1.00 92.25 133 TRP A N 1
ATOM 1046 C CA . TRP A 1 133 ? -7.231 -4.993 -6.671 1.00 92.25 133 TRP A CA 1
ATOM 1047 C C . TRP A 1 133 ? -7.796 -4.135 -7.806 1.00 92.25 133 TRP A C 1
ATOM 1049 O O . TRP A 1 133 ? -8.502 -4.627 -8.682 1.00 92.25 133 TRP A O 1
ATOM 1059 N N . ILE A 1 134 ? -7.418 -2.857 -7.822 1.00 92.25 134 ILE A N 1
ATOM 1060 C CA . ILE A 1 134 ? -7.599 -1.932 -8.944 1.00 92.25 134 ILE A CA 1
ATOM 1061 C C . ILE A 1 134 ? -6.207 -1.478 -9.385 1.00 92.25 134 ILE A C 1
ATOM 1063 O O . ILE A 1 134 ? -5.590 -0.627 -8.740 1.00 92.25 134 ILE A O 1
ATOM 1067 N N . ILE A 1 135 ? -5.711 -2.055 -10.477 1.00 90.75 135 ILE A N 1
ATOM 1068 C CA . ILE A 1 135 ? -4.409 -1.720 -11.062 1.00 90.75 135 ILE A CA 1
ATOM 1069 C C . ILE A 1 135 ? -4.654 -0.880 -12.317 1.00 90.75 135 ILE A C 1
ATOM 1071 O O . ILE A 1 135 ? -5.395 -1.285 -13.208 1.00 90.75 135 ILE A O 1
ATOM 1075 N N . THR A 1 136 ? -4.060 0.309 -12.353 1.00 89.94 136 THR A N 1
ATOM 1076 C CA . THR A 1 136 ? -4.100 1.256 -13.486 1.00 89.94 136 THR A CA 1
ATOM 1077 C C . THR A 1 136 ? -2.689 1.466 -14.040 1.00 89.94 136 THR A C 1
ATOM 1079 O O . THR A 1 136 ? -1.728 1.085 -13.373 1.00 89.94 136 THR A O 1
ATOM 1082 N N . HIS A 1 137 ? -2.550 2.027 -15.246 1.00 86.44 137 HIS A N 1
ATOM 1083 C CA . HIS A 1 137 ? -1.253 2.229 -15.920 1.00 86.44 137 HIS A CA 1
ATOM 1084 C C . HIS A 1 137 ? -1.138 3.630 -16.536 1.00 86.44 137 HIS A C 1
ATOM 1086 O O . HIS A 1 137 ? -0.558 3.803 -17.608 1.00 86.44 137 HIS A O 1
ATOM 1092 N N . ASP A 1 138 ? -1.733 4.622 -15.881 1.00 82.38 138 ASP A N 1
ATOM 1093 C CA . ASP A 1 138 ? -1.880 5.966 -16.421 1.00 82.38 138 ASP A CA 1
ATOM 1094 C C . ASP A 1 138 ? -0.542 6.711 -16.321 1.00 82.38 138 ASP A C 1
ATOM 1096 O O . ASP A 1 138 ? -0.093 7.059 -15.227 1.00 82.38 138 ASP A O 1
ATOM 1100 N N . GLU A 1 139 ? 0.099 6.965 -17.466 1.00 67.12 139 GLU A N 1
ATOM 1101 C CA . GLU A 1 139 ? 1.359 7.724 -17.566 1.00 67.12 139 GLU A CA 1
ATOM 1102 C C . GLU A 1 139 ? 1.159 9.246 -17.400 1.00 67.12 139 GLU A C 1
ATOM 1104 O O . GLU A 1 139 ? 2.123 10.013 -17.441 1.00 67.12 139 GLU A O 1
ATOM 1109 N N . GLU A 1 140 ? -0.085 9.702 -17.209 1.00 59.03 140 GLU A N 1
ATOM 1110 C CA . GLU A 1 140 ? -0.414 11.122 -17.125 1.00 59.03 140 GLU A CA 1
ATOM 1111 C C . GLU A 1 140 ? 0.195 11.796 -15.884 1.00 59.03 140 GLU A C 1
ATOM 1113 O O . GLU A 1 140 ? 0.046 11.379 -14.734 1.00 59.03 140 GLU A O 1
ATOM 1118 N N . THR A 1 141 ? 0.906 12.882 -16.183 1.00 42.94 141 THR A N 1
ATOM 1119 C CA . THR A 1 141 ? 1.659 13.788 -15.316 1.00 42.94 141 THR A CA 1
ATOM 1120 C C . THR A 1 141 ? 1.026 14.037 -13.951 1.00 42.94 141 THR A C 1
ATOM 1122 O O . THR A 1 141 ? -0.093 14.534 -13.846 1.00 42.94 141 THR A O 1
ATOM 1125 N N . THR A 1 142 ? 1.827 13.845 -12.903 1.00 38.38 142 THR A N 1
ATOM 1126 C CA . THR A 1 142 ? 1.680 14.493 -11.597 1.00 38.38 142 THR A CA 1
ATOM 1127 C C . THR A 1 142 ? 1.497 16.009 -11.757 1.00 38.38 142 THR A C 1
ATOM 1129 O O . THR A 1 142 ? 2.460 16.772 -11.708 1.00 38.38 142 THR A O 1
ATOM 1132 N N . HIS A 1 143 ? 0.258 16.461 -11.924 1.00 35.16 143 HIS A N 1
ATOM 1133 C CA . HIS A 1 143 ? -0.151 17.843 -11.719 1.00 35.16 143 HIS A CA 1
ATOM 1134 C C . HIS A 1 143 ? -0.973 17.920 -10.436 1.00 35.16 143 HIS A C 1
ATOM 1136 O O . HIS A 1 143 ? -2.187 18.078 -10.455 1.00 35.16 143 HIS A O 1
ATOM 1142 N N . PHE A 1 144 ? -0.282 17.857 -9.300 1.00 41.28 144 PHE A N 1
ATOM 1143 C CA . PHE A 1 144 ? -0.750 18.578 -8.123 1.00 41.28 144 PHE A CA 1
ATOM 1144 C C . PHE A 1 144 ? -0.026 19.920 -8.116 1.00 41.28 144 PHE A C 1
ATOM 1146 O O . PHE A 1 144 ? 1.090 20.065 -7.616 1.00 41.28 144 PHE A O 1
ATOM 1153 N N . SER A 1 145 ? -0.643 20.894 -8.783 1.00 31.09 145 SER A N 1
ATOM 1154 C CA . SER A 1 145 ? -0.367 22.302 -8.532 1.00 31.09 145 SER A CA 1
ATOM 1155 C C . SER A 1 145 ? -0.636 22.598 -7.051 1.00 31.09 145 SER A C 1
ATOM 1157 O O . SER A 1 145 ? -1.588 22.069 -6.483 1.00 31.09 145 SER A O 1
ATOM 1159 N N . LYS A 1 146 ? 0.277 23.393 -6.486 1.00 30.95 146 LYS A N 1
ATOM 1160 C CA . LYS A 1 146 ? 0.395 23.895 -5.106 1.00 30.95 146 LYS A CA 1
ATOM 1161 C C . LYS A 1 146 ? -0.897 24.072 -4.312 1.00 30.95 146 LYS A C 1
ATOM 1163 O O . LYS A 1 146 ? -1.858 24.636 -4.874 1.00 30.95 146 LYS A O 1
#

pLDDT: mean 78.43, std 15.05, range [30.95, 94.88]

Secondary structure (DSSP, 8-state):
---HHHHHHHHHHHHHHHHHTTT-EEEEEEEETTEEEEEEESSSS----TT-TT--EEEEEEETTSSS-EEEEEEE---SSSHHHHHHHHHHHHHHTSTTS-SEEEEE--PPPPTTS--HHHHHHHHTTTS-EEEE----------

Radius of gyration: 14.81 Å; chains: 1; bounding box: 37×37×38 Å

Sequence (146 aa):
MLTMAGSFDLLAQRIVSNLDQLSLHVKSQKYGMGFWEIRASSSPKIITVPGNEIASGVALLLAHKYEPPMIVFEQINSIHPGMGRMMVAAILEGMRCYPNVFGHVRVNDLSKYLNDGRRWWEHVACNYSDFNWIITHDEETTHFSK

Foldseek 3Di:
DDDLQNLLVQLQVQLQVLLVVLVWDWDKDDPDRQWIWIKTFNDVDQDQDAQDPRRQMWIWIQDVVDVVTEIETPGGRDLDPDRSVSSVVSSLVSCVVPLPSGQEYEYAQCADQDPVRDGSVVVVCVVSVSHHYDYHPDPDDPPPDD